Protein AF-A0ABD3QY87-F1 (afdb_monomer_lite)

Sequence (183 aa):
MVAGAEDGSMVIWYASNDRLAEAQVIVHPGCVWGVSTLIRSSDFVTACHNGHICVFTQRPSRTVPDPVLSSFREAAEGFRAARSLGPSPEEIAQLPAWERNVLMRGKSEGQVQVIQHDSRAVAAQWSAISGTWIEVGEVTGTNTNAGMLDGRRYDHVLPIEIDMPGGLCVRSRSGTTTVRIRL

Radius of gyration: 22.58 Å; chains: 1; bounding box: 55×46×58 Å

Structure (mmCIF, N/CA/C/O backbone):
data_AF-A0ABD3QY87-F1
#
_entry.id   AF-A0ABD3QY87-F1
#
loop_
_atom_site.group_PDB
_atom_site.id
_atom_site.type_symbol
_atom_site.label_atom_id
_atom_site.label_alt_id
_atom_site.label_comp_id
_atom_site.label_asym_id
_atom_site.label_entity_id
_atom_site.label_seq_id
_atom_site.pdbx_PDB_ins_code
_atom_site.Cartn_x
_atom_site.Cartn_y
_atom_site.Cartn_z
_atom_site.occupancy
_atom_site.B_iso_or_equiv
_atom_site.auth_seq_id
_atom_site.auth_comp_id
_atom_site.auth_asym_id
_atom_site.auth_atom_id
_atom_site.pdbx_PDB_model_num
ATOM 1 N N . MET A 1 1 ? 19.761 3.559 -3.917 1.00 83.31 1 MET A N 1
ATOM 2 C CA . MET A 1 1 ? 18.879 2.888 -2.933 1.00 83.31 1 MET A CA 1
ATOM 3 C C . MET A 1 1 ? 17.485 2.799 -3.524 1.00 83.31 1 MET A C 1
ATOM 5 O O . MET A 1 1 ? 17.135 3.677 -4.301 1.00 83.31 1 MET A O 1
ATOM 9 N N . VAL A 1 2 ? 16.720 1.762 -3.191 1.00 87.12 2 VAL A N 1
ATOM 10 C CA . VAL A 1 2 ? 15.337 1.584 -3.653 1.00 87.12 2 VAL A CA 1
ATOM 11 C C . VAL A 1 2 ? 14.464 1.145 -2.481 1.00 87.12 2 VAL A C 1
ATOM 13 O O . VAL A 1 2 ? 14.904 0.323 -1.680 1.00 87.12 2 VAL A O 1
ATOM 16 N N . ALA A 1 3 ? 13.262 1.702 -2.366 1.00 90.12 3 ALA A N 1
ATOM 17 C CA . ALA A 1 3 ? 12.276 1.316 -1.359 1.00 90.12 3 ALA A CA 1
ATOM 18 C C . ALA A 1 3 ? 10.878 1.288 -1.978 1.00 90.12 3 ALA A C 1
ATOM 20 O O . ALA A 1 3 ? 10.591 2.059 -2.892 1.00 90.12 3 ALA A O 1
ATOM 21 N N . GLY A 1 4 ? 10.028 0.395 -1.480 1.00 90.94 4 GLY A N 1
ATOM 22 C CA . GLY A 1 4 ? 8.619 0.297 -1.847 1.00 90.94 4 GLY A CA 1
ATOM 23 C C . GLY A 1 4 ? 7.723 0.588 -0.649 1.00 90.94 4 GLY A C 1
ATOM 24 O O . GLY A 1 4 ? 8.158 0.451 0.496 1.00 90.94 4 GLY A O 1
ATOM 25 N N . ALA A 1 5 ? 6.487 0.983 -0.926 1.00 88.25 5 ALA A N 1
ATOM 26 C CA . ALA A 1 5 ? 5.472 1.276 0.071 1.00 88.25 5 ALA A CA 1
ATOM 27 C C . ALA A 1 5 ? 4.124 0.616 -0.276 1.00 88.25 5 ALA A C 1
ATOM 29 O O . ALA A 1 5 ? 3.861 0.186 -1.406 1.00 88.25 5 ALA A O 1
ATOM 30 N N . GLU A 1 6 ? 3.258 0.515 0.734 1.00 86.38 6 GLU A N 1
ATOM 31 C CA . GLU A 1 6 ? 1.932 -0.105 0.618 1.00 86.38 6 GLU A CA 1
ATOM 32 C C . GLU A 1 6 ? 0.949 0.716 -0.224 1.00 86.38 6 GLU A C 1
ATOM 34 O O . GLU A 1 6 ? -0.008 0.177 -0.771 1.00 86.38 6 GLU A O 1
ATOM 39 N N . ASP A 1 7 ? 1.189 2.015 -0.367 1.00 83.44 7 ASP A N 1
ATOM 40 C CA . ASP A 1 7 ? 0.431 2.897 -1.255 1.00 83.44 7 ASP A CA 1
ATOM 41 C C . ASP A 1 7 ? 0.780 2.693 -2.742 1.00 83.44 7 ASP A C 1
ATOM 43 O O . ASP A 1 7 ? 0.208 3.353 -3.608 1.00 83.44 7 ASP A O 1
ATOM 47 N N . GLY A 1 8 ? 1.693 1.764 -3.048 1.00 88.06 8 GLY A N 1
ATOM 48 C CA . GLY A 1 8 ? 2.184 1.493 -4.396 1.00 88.06 8 GLY A CA 1
ATOM 49 C C . GLY A 1 8 ? 3.298 2.439 -4.838 1.00 88.06 8 GLY A C 1
ATOM 50 O O . GLY A 1 8 ? 3.772 2.327 -5.968 1.00 88.06 8 GLY A O 1
ATOM 51 N N . SER A 1 9 ? 3.752 3.349 -3.974 1.00 89.88 9 SER A N 1
ATOM 52 C CA . SER A 1 9 ? 4.895 4.205 -4.262 1.00 89.88 9 SER A CA 1
ATOM 53 C C . SER A 1 9 ? 6.187 3.400 -4.182 1.00 89.88 9 SER A C 1
ATOM 55 O O . SER A 1 9 ? 6.454 2.688 -3.214 1.00 89.88 9 SER A O 1
ATOM 57 N N . MET A 1 10 ? 7.033 3.545 -5.195 1.00 91.44 10 MET A N 1
ATOM 58 C CA . MET A 1 10 ? 8.400 3.055 -5.167 1.00 91.44 10 MET A CA 1
ATOM 59 C C . MET A 1 10 ? 9.355 4.213 -5.402 1.00 91.44 10 MET A C 1
ATOM 61 O O . MET A 1 10 ? 9.255 4.918 -6.404 1.00 91.44 10 MET A O 1
ATOM 65 N N . VAL A 1 11 ? 10.303 4.385 -4.490 1.00 91.06 11 VAL A N 1
ATOM 66 C CA . VAL A 1 11 ? 11.250 5.494 -4.508 1.00 91.06 11 VAL A CA 1
ATOM 67 C C . VAL A 1 11 ? 12.649 4.982 -4.813 1.00 91.06 11 VAL A C 1
ATOM 69 O O . VAL A 1 11 ? 13.129 4.016 -4.216 1.00 91.06 11 VAL A O 1
ATOM 72 N N . ILE A 1 12 ? 13.309 5.648 -5.754 1.00 88.31 12 ILE A N 1
ATOM 73 C CA . ILE A 1 12 ? 14.684 5.395 -6.166 1.00 88.31 12 ILE A CA 1
ATOM 74 C C . ILE A 1 12 ? 15.506 6.615 -5.779 1.00 88.31 12 ILE A C 1
ATOM 76 O O . ILE A 1 12 ? 15.231 7.723 -6.230 1.00 88.31 12 ILE A O 1
ATOM 80 N N . TRP A 1 13 ? 16.557 6.399 -4.998 1.00 86.19 13 TRP A N 1
ATOM 81 C CA . TRP A 1 13 ? 17.549 7.423 -4.699 1.00 86.19 13 TRP A CA 1
ATOM 82 C C . TRP A 1 13 ? 18.859 7.098 -5.397 1.00 86.19 13 TRP A C 1
ATOM 84 O O . TRP A 1 13 ? 19.420 6.006 -5.217 1.00 86.19 13 TRP A O 1
ATOM 94 N N . TYR A 1 14 ? 19.372 8.073 -6.138 1.00 76.88 14 TYR A N 1
ATOM 95 C CA . TYR A 1 14 ? 20.706 8.021 -6.715 1.00 76.88 14 TYR A CA 1
ATOM 96 C C . TYR A 1 14 ? 21.702 8.583 -5.697 1.00 76.88 14 TYR A C 1
ATOM 98 O O . TYR A 1 14 ? 21.533 9.688 -5.188 1.00 76.88 14 TYR A O 1
ATOM 106 N N . ALA A 1 15 ? 22.729 7.808 -5.364 1.00 68.81 15 ALA A N 1
ATOM 107 C CA . ALA A 1 15 ? 23.838 8.302 -4.560 1.00 68.81 15 ALA A CA 1
ATOM 108 C C . ALA A 1 15 ? 24.931 8.780 -5.519 1.00 68.81 15 ALA A C 1
ATOM 110 O O . ALA A 1 15 ? 25.468 7.972 -6.277 1.00 68.81 15 ALA A O 1
ATOM 111 N N . SER A 1 16 ? 25.252 10.073 -5.503 1.00 64.31 16 SER A N 1
ATOM 112 C CA . SER A 1 16 ? 26.469 10.588 -6.135 1.00 64.31 16 SER A CA 1
ATOM 113 C C . SER A 1 16 ? 27.203 11.501 -5.151 1.00 64.31 16 SER A C 1
ATOM 115 O O . SER A 1 16 ? 26.593 12.328 -4.477 1.00 64.31 16 SER A O 1
ATOM 117 N N . ASN A 1 17 ? 28.517 11.297 -5.019 1.00 60.22 17 ASN A N 1
ATOM 118 C CA . ASN A 1 17 ? 29.436 12.110 -4.210 1.00 60.22 17 ASN A CA 1
ATOM 119 C C . ASN A 1 17 ? 28.921 12.504 -2.802 1.00 60.22 17 ASN A C 1
ATOM 121 O O . ASN A 1 17 ? 28.868 13.690 -2.482 1.00 60.22 17 ASN A O 1
ATOM 125 N N . ASP A 1 18 ? 28.544 11.530 -1.962 1.00 59.88 18 ASP A N 1
ATOM 126 C CA . ASP A 1 18 ? 28.084 11.749 -0.570 1.00 59.88 18 ASP A CA 1
ATOM 127 C C . ASP A 1 18 ? 26.854 12.664 -0.400 1.00 59.88 18 ASP A C 1
ATOM 129 O O . ASP A 1 18 ? 26.528 13.105 0.704 1.00 59.88 18 ASP A O 1
ATOM 133 N N . ARG A 1 19 ? 26.102 12.915 -1.476 1.00 60.34 19 ARG A N 1
ATOM 134 C CA . ARG A 1 19 ? 24.786 13.552 -1.416 1.00 60.34 19 ARG A CA 1
ATOM 135 C C . ARG A 1 19 ? 23.725 12.600 -1.950 1.00 60.34 19 ARG A C 1
ATOM 137 O O . ARG A 1 19 ? 23.882 11.988 -3.008 1.00 60.34 19 ARG A O 1
ATOM 144 N N . LEU A 1 20 ? 22.621 12.485 -1.212 1.00 62.62 20 LEU A N 1
ATOM 145 C CA . LEU A 1 20 ? 21.392 11.926 -1.764 1.00 62.62 20 LEU A CA 1
ATOM 146 C C . LEU A 1 20 ? 20.918 12.870 -2.871 1.00 62.62 20 LEU A C 1
ATOM 148 O O . LEU A 1 20 ? 20.568 14.018 -2.599 1.00 62.62 20 LEU A O 1
ATOM 152 N N . ALA A 1 21 ? 20.964 12.399 -4.115 1.00 65.25 21 ALA A N 1
ATOM 153 C CA . ALA A 1 21 ? 20.374 13.105 -5.240 1.00 65.25 21 ALA A CA 1
ATOM 154 C C . ALA A 1 21 ? 18.841 12.983 -5.209 1.00 65.25 21 ALA A C 1
ATOM 156 O O . ALA A 1 21 ? 18.271 12.270 -4.376 1.00 65.25 21 ALA A O 1
ATOM 157 N N . GLU A 1 22 ? 18.184 13.687 -6.132 1.00 66.25 22 GLU A N 1
ATOM 158 C CA . GLU A 1 22 ? 16.727 13.711 -6.256 1.00 66.25 22 GLU A CA 1
ATOM 159 C C . GLU A 1 22 ? 16.136 12.298 -6.339 1.00 66.25 22 GLU A C 1
ATOM 161 O O . GLU A 1 22 ? 16.617 11.423 -7.068 1.00 66.25 22 GLU A O 1
ATOM 166 N N . ALA A 1 23 ? 15.090 12.089 -5.545 1.00 81.94 23 ALA A N 1
ATOM 167 C CA . ALA A 1 23 ? 14.351 10.846 -5.491 1.00 81.94 23 ALA A CA 1
ATOM 168 C C . ALA A 1 23 ? 13.409 10.751 -6.698 1.00 81.94 23 ALA A C 1
ATOM 170 O O . ALA A 1 23 ? 12.587 11.639 -6.918 1.00 81.94 23 ALA A O 1
ATOM 171 N N . GLN A 1 24 ? 13.491 9.663 -7.461 1.00 87.38 24 GLN A N 1
ATOM 172 C CA . GLN A 1 24 ? 12.501 9.348 -8.487 1.00 87.38 24 GLN A CA 1
ATOM 173 C C . GLN A 1 24 ? 11.428 8.441 -7.889 1.00 87.38 24 GLN A C 1
ATOM 175 O O . GLN A 1 24 ? 11.755 7.414 -7.296 1.00 87.38 24 GLN A O 1
ATOM 180 N N . VAL A 1 25 ? 10.157 8.785 -8.093 1.00 90.06 25 VAL A N 1
ATOM 181 C CA . VAL A 1 25 ? 9.021 7.962 -7.665 1.00 90.06 25 VAL A CA 1
ATOM 182 C C . VAL A 1 25 ? 8.386 7.285 -8.876 1.00 90.06 25 VAL A C 1
ATOM 184 O O . VAL A 1 25 ? 8.097 7.939 -9.878 1.00 90.06 25 VAL A O 1
ATOM 187 N N . ILE A 1 26 ? 8.168 5.975 -8.786 1.00 90.56 26 ILE A N 1
ATOM 188 C CA . ILE A 1 26 ? 7.404 5.179 -9.751 1.00 90.56 26 ILE A CA 1
ATOM 189 C C . ILE A 1 26 ? 6.215 4.569 -9.015 1.00 90.56 26 ILE A C 1
ATOM 191 O O . ILE A 1 26 ? 6.377 3.990 -7.944 1.00 90.56 26 ILE A O 1
ATOM 195 N N . VAL A 1 27 ? 5.022 4.709 -9.590 1.00 92.38 27 VAL A N 1
ATOM 196 C CA . VAL A 1 27 ? 3.788 4.162 -9.014 1.00 92.38 27 VAL A CA 1
ATOM 197 C C . VAL A 1 27 ? 3.543 2.767 -9.576 1.00 92.38 27 VAL A C 1
ATOM 199 O O . VAL A 1 27 ? 3.646 2.548 -10.783 1.00 92.38 27 VAL A O 1
ATOM 202 N N . HIS A 1 28 ? 3.216 1.836 -8.689 1.00 92.44 28 HIS A N 1
ATOM 203 C CA . HIS A 1 28 ? 2.865 0.462 -9.008 1.00 92.44 28 HIS A CA 1
ATOM 204 C C . HIS A 1 28 ? 1.348 0.235 -8.996 1.00 92.44 28 HIS A C 1
ATOM 206 O O . HIS A 1 28 ? 0.645 0.834 -8.181 1.00 92.44 28 HIS A O 1
ATOM 212 N N . PRO A 1 29 ? 0.837 -0.698 -9.822 1.00 91.94 29 PRO A N 1
ATOM 213 C CA . PRO A 1 29 ? -0.544 -1.177 -9.762 1.00 91.94 29 PRO A CA 1
ATOM 214 C C . PRO A 1 29 ? -0.755 -2.147 -8.583 1.00 91.94 29 PRO A C 1
ATOM 216 O O . PRO A 1 29 ? -1.273 -3.252 -8.748 1.00 91.94 29 PRO A O 1
ATOM 219 N N . GLY A 1 30 ? -0.276 -1.777 -7.395 1.00 91.19 30 GLY A N 1
ATOM 220 C CA . GLY A 1 30 ? -0.384 -2.579 -6.184 1.00 91.19 30 GLY A CA 1
ATOM 221 C C . GLY A 1 30 ? 0.622 -2.204 -5.097 1.00 91.19 30 GLY A C 1
ATOM 222 O O . GLY A 1 30 ? 1.662 -1.615 -5.376 1.00 91.19 30 GLY A O 1
ATOM 223 N N . CYS A 1 31 ? 0.333 -2.611 -3.856 1.00 92.19 31 CYS A N 1
ATOM 224 C CA . CYS A 1 31 ? 1.264 -2.537 -2.727 1.00 92.19 31 CYS A CA 1
ATOM 225 C C . CYS A 1 31 ? 2.583 -3.234 -3.077 1.00 92.19 31 CYS A C 1
ATOM 227 O O . CYS A 1 31 ? 2.554 -4.414 -3.444 1.00 92.19 31 CYS A O 1
ATOM 229 N N . VAL A 1 32 ? 3.711 -2.540 -2.922 1.00 93.94 32 VAL A N 1
ATOM 230 C CA . VAL A 1 32 ? 5.044 -3.099 -3.174 1.00 93.94 32 VAL A CA 1
ATOM 231 C C . VAL A 1 32 ? 5.551 -3.747 -1.891 1.00 93.94 32 VAL A C 1
ATOM 233 O O . VAL A 1 32 ? 5.758 -3.072 -0.888 1.00 93.94 32 VAL A O 1
ATOM 236 N N . TRP A 1 33 ? 5.752 -5.061 -1.915 1.00 92.94 33 TRP A N 1
ATOM 237 C CA . TRP A 1 33 ? 6.187 -5.839 -0.748 1.00 92.94 33 TRP A CA 1
ATOM 238 C C . TRP A 1 33 ? 7.671 -6.179 -0.768 1.00 92.94 33 TRP A C 1
ATOM 240 O O . TRP A 1 33 ? 8.283 -6.372 0.279 1.00 92.94 33 TRP A O 1
ATOM 250 N N . GLY A 1 34 ? 8.255 -6.270 -1.959 1.00 90.75 34 GLY A N 1
ATOM 251 C CA . GLY A 1 34 ? 9.655 -6.626 -2.126 1.00 90.75 34 GLY A CA 1
ATOM 252 C C . GLY A 1 34 ? 10.309 -5.770 -3.189 1.00 90.75 34 GLY A C 1
ATOM 253 O O . GLY A 1 34 ? 9.715 -5.503 -4.234 1.00 90.75 34 GLY A O 1
ATOM 254 N N . VAL A 1 35 ? 11.552 -5.376 -2.931 1.00 93.25 35 VAL A N 1
ATOM 255 C CA . VAL A 1 35 ? 12.409 -4.713 -3.909 1.00 93.25 35 VAL A CA 1
ATOM 256 C C . VAL A 1 35 ? 13.796 -5.342 -3.850 1.00 93.25 35 VAL A C 1
ATOM 258 O O . VAL A 1 35 ? 14.317 -5.613 -2.770 1.00 93.25 35 VAL A O 1
ATOM 261 N N . SER A 1 36 ? 14.401 -5.584 -5.009 1.00 91.88 36 SER A N 1
ATOM 262 C CA . SER A 1 36 ? 15.755 -6.122 -5.106 1.00 91.88 36 SER A CA 1
ATOM 263 C C . SER A 1 36 ? 16.514 -5.470 -6.253 1.00 91.88 36 SER A C 1
ATOM 265 O O . SER A 1 36 ? 15.998 -5.347 -7.363 1.00 91.88 36 SER A O 1
ATOM 267 N N . THR A 1 37 ? 17.748 -5.044 -5.999 1.00 89.56 37 THR A N 1
ATOM 268 C CA . THR A 1 37 ? 18.646 -4.543 -7.041 1.00 89.56 37 THR A CA 1
ATOM 269 C C . THR A 1 37 ? 19.392 -5.705 -7.690 1.00 89.56 37 THR A C 1
ATOM 271 O O . THR A 1 37 ? 19.865 -6.626 -7.024 1.00 89.56 37 THR A O 1
ATOM 274 N N . LEU A 1 38 ? 19.524 -5.676 -9.014 1.00 86.88 38 LEU A N 1
ATOM 275 C CA . LEU A 1 38 ? 20.203 -6.739 -9.748 1.00 86.88 38 LEU A CA 1
ATOM 276 C C . LEU A 1 38 ? 21.697 -6.427 -9.847 1.00 86.88 38 LEU A C 1
ATOM 278 O O . LEU A 1 38 ? 22.101 -5.667 -10.704 1.00 86.88 38 LEU A O 1
ATOM 282 N N . ILE A 1 39 ? 22.547 -7.056 -9.033 1.00 76.00 39 ILE A N 1
ATOM 283 C CA . ILE A 1 39 ? 23.988 -6.727 -8.880 1.00 76.00 39 ILE A CA 1
ATOM 284 C C . ILE A 1 39 ? 24.770 -6.594 -10.210 1.00 76.00 39 ILE A C 1
ATOM 286 O O . ILE A 1 39 ? 25.733 -5.836 -10.295 1.00 76.00 39 ILE A O 1
ATOM 290 N N . ARG A 1 40 ? 24.373 -7.317 -11.267 1.00 77.50 40 ARG A N 1
ATOM 291 C CA . ARG A 1 40 ? 25.063 -7.331 -12.575 1.00 77.50 40 ARG A CA 1
ATOM 292 C C . ARG A 1 40 ? 24.521 -6.312 -13.590 1.00 77.50 40 ARG A C 1
ATOM 294 O O . ARG A 1 40 ? 25.011 -6.251 -14.718 1.00 77.50 40 ARG A O 1
ATOM 301 N N . SER A 1 41 ? 23.510 -5.533 -13.222 1.00 76.56 41 SER A N 1
ATOM 302 C CA . SER A 1 41 ? 22.846 -4.540 -14.074 1.00 76.56 41 SER A CA 1
ATOM 303 C C . SER A 1 41 ? 22.410 -3.333 -13.244 1.00 76.56 41 SER A C 1
ATOM 305 O O . SER A 1 41 ? 22.083 -3.462 -12.079 1.00 76.56 41 SER A O 1
ATOM 307 N N . SER A 1 42 ? 22.316 -2.143 -13.827 1.00 81.12 42 SER A N 1
ATOM 308 C CA . SER A 1 42 ? 21.700 -0.982 -13.157 1.00 81.12 42 SER A CA 1
ATOM 309 C C . SER A 1 42 ? 20.163 -1.077 -13.095 1.00 81.12 42 SER A C 1
ATOM 311 O O . SER A 1 42 ? 19.464 -0.070 -13.142 1.00 81.12 42 SER A O 1
ATOM 313 N N . ASP A 1 43 ? 19.649 -2.301 -13.016 1.00 89.56 43 ASP A N 1
ATOM 314 C CA . ASP A 1 43 ? 18.236 -2.647 -13.030 1.00 89.56 43 ASP A CA 1
ATOM 315 C C . ASP A 1 43 ? 17.801 -3.089 -11.634 1.00 89.56 43 ASP A C 1
ATOM 317 O O . ASP A 1 43 ? 18.612 -3.504 -10.797 1.00 89.56 43 ASP A O 1
ATOM 321 N N . PHE A 1 44 ? 16.499 -3.078 -11.401 1.00 91.12 44 PHE A N 1
ATOM 322 C CA . PHE A 1 44 ? 15.920 -3.574 -10.163 1.00 91.12 44 PHE A CA 1
ATOM 323 C C . PHE A 1 44 ? 14.589 -4.267 -10.432 1.00 91.12 44 PHE A C 1
ATOM 325 O O . PHE A 1 44 ? 13.989 -4.128 -11.499 1.00 91.12 44 PHE A O 1
ATOM 332 N N . VAL A 1 45 ? 14.155 -5.048 -9.453 1.00 93.00 45 VAL A N 1
ATOM 333 C CA . VAL A 1 45 ? 12.930 -5.835 -9.491 1.00 93.00 45 VAL A CA 1
ATOM 334 C C . VAL A 1 45 ? 12.057 -5.438 -8.319 1.00 93.00 45 VAL A C 1
ATOM 336 O O . VAL A 1 45 ? 12.560 -5.257 -7.209 1.00 93.00 45 VAL A O 1
ATOM 339 N N . THR A 1 46 ? 10.756 -5.348 -8.556 1.00 94.00 46 THR A N 1
ATOM 340 C CA . THR A 1 46 ? 9.754 -5.226 -7.500 1.00 94.00 46 THR A CA 1
ATOM 341 C C . THR A 1 46 ? 8.780 -6.391 -7.529 1.00 94.00 46 THR A C 1
ATOM 343 O O . THR A 1 46 ? 8.545 -6.988 -8.579 1.00 94.00 46 THR A O 1
ATOM 346 N N . ALA A 1 47 ? 8.215 -6.705 -6.367 1.00 94.44 47 ALA A N 1
ATOM 347 C CA . ALA A 1 47 ? 7.145 -7.677 -6.194 1.00 94.44 47 ALA A CA 1
ATOM 348 C C . ALA A 1 47 ? 5.967 -7.014 -5.473 1.00 94.44 47 ALA A C 1
ATOM 350 O O . ALA A 1 47 ? 6.146 -6.399 -4.417 1.00 94.44 47 ALA A O 1
ATOM 351 N N . CYS A 1 48 ? 4.777 -7.141 -6.053 1.00 93.31 48 CYS A N 1
ATOM 352 C CA . CYS A 1 48 ? 3.541 -6.573 -5.532 1.00 93.31 48 CYS A CA 1
ATOM 353 C C . CYS A 1 48 ? 2.666 -7.645 -4.862 1.00 93.31 48 CYS A C 1
ATOM 355 O O . CYS A 1 48 ? 2.762 -8.830 -5.181 1.00 93.31 48 CYS A O 1
ATOM 357 N N . HIS A 1 49 ? 1.766 -7.222 -3.972 1.00 89.44 49 HIS A N 1
ATOM 358 C CA . HIS A 1 49 ? 0.843 -8.109 -3.243 1.00 89.44 49 HIS A CA 1
ATOM 359 C C . HIS A 1 49 ? -0.039 -9.005 -4.128 1.00 89.44 49 HIS A C 1
ATOM 361 O O . HIS A 1 49 ? -0.421 -10.101 -3.732 1.00 89.44 49 HIS A O 1
ATOM 367 N N . ASN A 1 50 ? -0.353 -8.542 -5.335 1.00 82.94 50 ASN A N 1
ATOM 368 C CA . ASN A 1 50 ? -1.171 -9.237 -6.327 1.00 82.94 50 ASN A CA 1
ATOM 369 C C . ASN A 1 50 ? -0.365 -10.233 -7.184 1.00 82.94 50 ASN A C 1
ATOM 371 O O . ASN A 1 50 ? -0.854 -10.704 -8.207 1.00 82.94 50 ASN A O 1
ATOM 375 N N . GLY A 1 51 ? 0.880 -10.537 -6.802 1.00 85.75 51 GLY A N 1
ATOM 376 C CA . GLY A 1 51 ? 1.749 -11.476 -7.513 1.00 85.75 51 GLY A CA 1
ATOM 377 C C . GLY A 1 51 ? 2.457 -10.888 -8.736 1.00 85.75 51 GLY A C 1
ATOM 378 O O . GLY A 1 51 ? 3.221 -11.597 -9.390 1.00 85.75 51 GLY A O 1
ATOM 379 N N . HIS A 1 52 ? 2.260 -9.601 -9.046 1.00 88.00 52 HIS A N 1
ATOM 380 C CA . HIS A 1 52 ? 2.981 -8.946 -10.135 1.00 88.00 52 HIS A CA 1
ATOM 381 C C . HIS A 1 52 ? 4.446 -8.706 -9.766 1.00 88.00 52 HIS A C 1
ATOM 383 O O . HIS A 1 52 ? 4.756 -8.084 -8.747 1.00 88.00 52 HIS A O 1
ATOM 389 N N . ILE A 1 53 ? 5.345 -9.160 -10.640 1.00 92.06 53 ILE A N 1
ATOM 390 C CA . ILE A 1 53 ? 6.784 -8.912 -10.554 1.00 92.06 53 ILE A CA 1
ATOM 391 C C . ILE A 1 53 ? 7.186 -8.037 -11.738 1.00 92.06 53 ILE A C 1
ATOM 393 O O . ILE A 1 53 ? 6.948 -8.398 -12.891 1.00 92.06 53 ILE A O 1
ATOM 397 N N . CYS A 1 54 ? 7.803 -6.890 -11.465 1.00 91.12 54 CYS A N 1
ATOM 398 C CA . CYS A 1 54 ? 8.198 -5.929 -12.492 1.00 91.12 54 CYS A CA 1
ATOM 399 C C . CYS A 1 54 ? 9.711 -5.733 -12.481 1.00 91.12 54 CYS A C 1
ATOM 401 O O . CYS A 1 54 ? 10.301 -5.501 -11.428 1.00 91.12 54 CYS A O 1
ATOM 403 N N . VAL A 1 55 ? 10.334 -5.800 -13.659 1.00 92.69 55 VAL A N 1
ATOM 404 C CA . VAL A 1 55 ? 11.758 -5.500 -13.844 1.00 92.69 55 VAL A CA 1
ATOM 405 C C . VAL A 1 55 ? 11.885 -4.124 -14.478 1.00 92.69 55 VAL A C 1
ATOM 407 O O . VAL A 1 55 ? 11.330 -3.875 -15.547 1.00 92.69 55 VAL A O 1
ATOM 410 N N . PHE A 1 56 ? 12.646 -3.247 -13.840 1.00 91.69 56 PHE A N 1
ATOM 411 C CA . PHE A 1 56 ? 12.901 -1.895 -14.312 1.00 91.69 56 PHE A CA 1
ATOM 412 C C . PHE A 1 56 ? 14.328 -1.780 -14.804 1.00 91.69 56 PHE A C 1
ATOM 414 O O . PHE A 1 56 ? 15.269 -2.204 -14.132 1.00 91.69 56 PHE A O 1
ATOM 421 N N . THR A 1 57 ? 14.481 -1.183 -15.980 1.00 90.69 57 THR A N 1
ATOM 422 C CA . THR A 1 57 ? 15.771 -1.025 -16.638 1.00 90.69 57 THR A CA 1
ATOM 423 C C . THR A 1 57 ? 15.917 0.369 -17.218 1.00 90.69 57 THR A C 1
ATOM 425 O O . THR A 1 57 ? 14.952 0.974 -17.675 1.00 90.69 57 THR A O 1
ATOM 428 N N . GLN A 1 58 ? 17.151 0.866 -17.225 1.00 86.75 58 GLN A N 1
ATOM 429 C CA . GLN A 1 58 ? 17.517 2.093 -17.934 1.00 86.75 58 GLN A CA 1
ATOM 430 C C . GLN A 1 58 ? 17.901 1.830 -19.399 1.00 86.75 58 GLN A C 1
ATOM 432 O O . GLN A 1 58 ? 18.200 2.768 -20.131 1.00 86.75 58 GLN A O 1
ATOM 437 N N . ARG A 1 59 ? 17.951 0.562 -19.837 1.00 89.25 59 ARG A N 1
ATOM 438 C CA . ARG A 1 59 ? 18.411 0.186 -21.181 1.00 89.25 59 ARG A CA 1
ATOM 439 C C . ARG A 1 59 ? 17.236 0.134 -22.162 1.00 89.25 59 ARG A C 1
ATOM 441 O O . ARG A 1 59 ? 16.441 -0.798 -22.057 1.00 89.25 59 ARG A O 1
ATOM 448 N N . PRO A 1 60 ? 17.180 1.013 -23.183 1.00 88.50 60 PRO A N 1
ATOM 449 C CA . PRO A 1 60 ? 16.077 1.030 -24.149 1.00 88.50 60 PRO A CA 1
ATOM 450 C C . PRO A 1 60 ? 15.890 -0.296 -24.896 1.00 88.50 60 PRO A C 1
ATOM 452 O O . PRO A 1 60 ? 14.772 -0.679 -25.213 1.00 88.50 60 PRO A O 1
ATOM 455 N N . SER A 1 61 ? 16.978 -1.040 -25.126 1.00 91.81 61 SER A N 1
ATOM 456 C CA . SER A 1 61 ? 16.949 -2.346 -25.798 1.00 91.81 61 SER A CA 1
ATOM 457 C C . SER A 1 61 ? 16.263 -3.460 -25.000 1.00 91.81 61 SER A C 1
ATOM 459 O O . SER A 1 61 ? 16.017 -4.532 -25.546 1.00 91.81 61 SER A O 1
ATOM 461 N N . ARG A 1 62 ? 15.988 -3.239 -23.710 1.00 88.06 62 ARG A N 1
ATOM 462 C CA . ARG A 1 62 ? 15.299 -4.180 -22.812 1.00 88.06 62 ARG A CA 1
ATOM 463 C C . ARG A 1 62 ? 13.958 -3.633 -22.320 1.00 88.06 62 ARG A C 1
ATOM 465 O O . ARG A 1 62 ? 13.330 -4.254 -21.466 1.00 88.06 62 ARG A O 1
ATOM 472 N N . THR A 1 63 ? 13.538 -2.483 -22.842 1.00 91.12 63 THR A N 1
ATOM 473 C CA . THR A 1 63 ? 12.249 -1.875 -22.527 1.00 91.12 63 THR A CA 1
ATOM 474 C C . THR A 1 63 ? 11.146 -2.581 -23.306 1.00 91.12 63 THR A C 1
ATOM 476 O O . THR A 1 63 ? 11.323 -2.967 -24.462 1.00 91.12 63 THR A O 1
ATOM 479 N N . VAL A 1 64 ? 9.999 -2.766 -22.65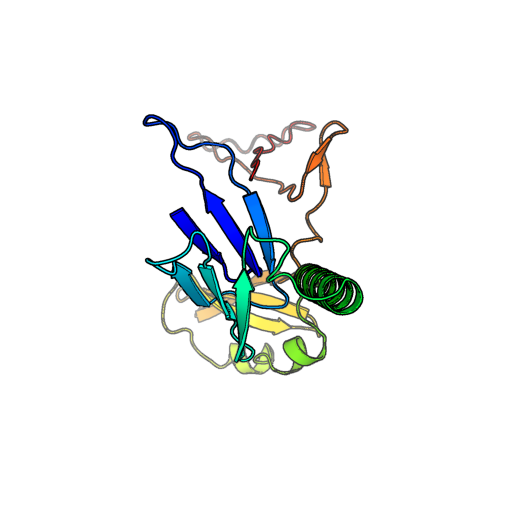9 1.00 91.50 64 VAL A N 1
ATOM 480 C CA . VAL A 1 64 ? 8.804 -3.319 -23.303 1.00 91.50 64 VAL A CA 1
ATOM 481 C C . VAL A 1 64 ? 8.193 -2.311 -24.296 1.00 91.50 64 VAL A C 1
ATOM 483 O O . VAL A 1 64 ? 8.435 -1.111 -24.162 1.0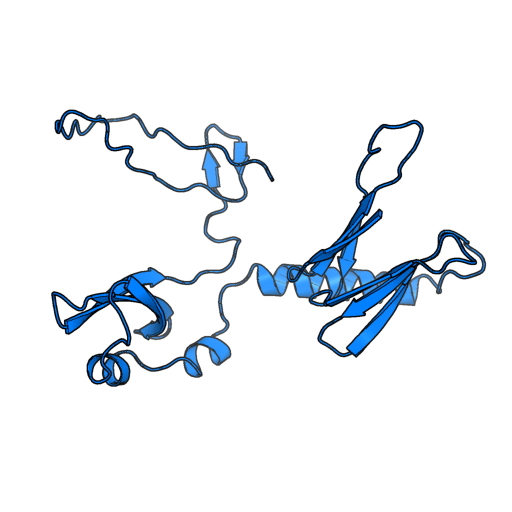0 91.50 64 VAL A O 1
ATOM 486 N N . PRO A 1 65 ? 7.389 -2.755 -25.279 1.00 94.19 65 PRO A N 1
ATOM 487 C CA . PRO A 1 65 ? 6.714 -1.854 -26.214 1.00 94.19 65 PRO A CA 1
ATOM 488 C C . PRO A 1 65 ? 5.768 -0.858 -25.523 1.00 94.19 65 PRO A C 1
ATOM 490 O O . PRO A 1 65 ? 5.196 -1.167 -24.474 1.00 94.19 65 PRO A O 1
ATOM 493 N N . ASP A 1 66 ? 5.525 0.295 -26.156 1.00 93.69 66 ASP A N 1
ATOM 494 C CA . ASP A 1 66 ? 4.671 1.367 -25.616 1.00 93.69 66 ASP A CA 1
ATOM 495 C C . ASP A 1 66 ? 3.284 0.914 -25.127 1.00 93.69 66 ASP A C 1
ATOM 497 O O . ASP A 1 66 ? 2.888 1.342 -24.043 1.00 93.69 66 ASP A O 1
ATOM 501 N N . PRO A 1 67 ? 2.546 0.017 -25.816 1.00 94.81 67 PRO A N 1
ATOM 502 C CA . PRO A 1 67 ? 1.250 -0.449 -25.319 1.00 94.81 67 PRO A CA 1
ATOM 503 C C . PRO A 1 67 ? 1.320 -1.102 -23.931 1.00 94.81 67 PRO A C 1
ATOM 505 O O . PRO A 1 67 ? 0.417 -0.925 -23.115 1.00 94.81 67 PRO A O 1
ATOM 508 N N . VAL A 1 68 ? 2.410 -1.818 -23.636 1.00 92.94 68 VAL A N 1
ATOM 509 C CA . VAL A 1 68 ? 2.614 -2.475 -22.336 1.00 92.94 68 VAL A CA 1
ATOM 510 C C . VAL A 1 68 ? 2.938 -1.437 -21.260 1.00 92.94 68 VAL A C 1
ATOM 512 O O . VAL A 1 68 ? 2.408 -1.515 -20.153 1.00 92.94 68 VAL A O 1
ATOM 515 N N . LEU A 1 69 ? 3.760 -0.431 -21.587 1.00 91.38 69 LEU A N 1
ATOM 516 C CA . LEU A 1 69 ? 4.049 0.685 -20.679 1.00 91.38 69 LEU A CA 1
ATOM 517 C C . LEU A 1 69 ? 2.789 1.492 -20.352 1.00 91.38 69 LEU A C 1
ATOM 519 O O . LEU A 1 69 ? 2.583 1.855 -19.195 1.00 91.38 69 LEU A O 1
ATOM 523 N N . SER A 1 70 ? 1.949 1.765 -21.350 1.00 93.06 70 SER A N 1
ATOM 524 C CA . SER A 1 70 ? 0.690 2.492 -21.168 1.00 93.06 70 SER A CA 1
ATOM 525 C C . SER A 1 70 ? -0.274 1.728 -20.267 1.00 93.06 70 SER A C 1
ATOM 527 O O . SER A 1 70 ? -0.770 2.300 -19.303 1.00 93.06 70 SER A O 1
ATOM 529 N N . SER A 1 71 ? -0.455 0.425 -20.503 1.00 93.31 71 SER A N 1
ATOM 530 C CA . SER A 1 71 ? -1.300 -0.419 -19.650 1.00 93.31 71 SER A CA 1
ATOM 531 C C . SER A 1 71 ? -0.798 -0.471 -18.200 1.00 93.31 71 SER A C 1
ATOM 533 O O . SER A 1 71 ? -1.596 -0.387 -17.269 1.00 93.31 71 SER A O 1
ATOM 535 N N . PHE A 1 72 ? 0.523 -0.535 -17.986 1.00 92.88 72 PHE A N 1
ATOM 536 C CA . PHE A 1 72 ? 1.101 -0.467 -16.641 1.00 92.88 72 PHE A CA 1
ATOM 537 C C . PHE A 1 72 ? 0.791 0.867 -15.943 1.00 92.88 72 PHE A C 1
ATOM 539 O O . PHE A 1 72 ? 0.411 0.868 -14.773 1.00 92.88 72 PHE A O 1
ATOM 546 N N . ARG A 1 73 ? 0.941 1.998 -16.649 1.00 92.62 73 ARG A N 1
ATOM 547 C CA . ARG A 1 73 ? 0.653 3.335 -16.102 1.00 92.62 73 ARG A CA 1
ATOM 548 C C . ARG A 1 73 ? -0.822 3.498 -15.750 1.00 92.62 73 ARG A C 1
ATOM 550 O O . ARG A 1 73 ? -1.121 3.947 -14.653 1.00 92.62 73 ARG A O 1
ATOM 557 N N . GLU A 1 74 ? -1.717 3.074 -16.636 1.00 93.94 74 GLU A N 1
ATOM 558 C CA . GLU A 1 74 ? -3.163 3.122 -16.405 1.00 93.94 74 GLU A CA 1
ATOM 559 C C . GLU A 1 74 ? -3.564 2.277 -15.187 1.00 93.94 74 GLU A C 1
ATOM 561 O O . GLU A 1 74 ? -4.296 2.741 -14.315 1.00 93.94 74 GLU A O 1
ATOM 566 N N . ALA A 1 75 ? -3.015 1.066 -15.058 1.00 91.88 75 ALA A N 1
ATOM 567 C CA . ALA A 1 75 ? -3.257 0.223 -13.891 1.00 91.88 75 ALA A CA 1
ATOM 568 C C . ALA A 1 75 ? -2.714 0.852 -12.592 1.00 91.88 75 ALA A C 1
ATOM 570 O O . ALA A 1 75 ? -3.349 0.753 -11.541 1.00 91.88 75 ALA A O 1
ATOM 571 N N . ALA A 1 76 ? -1.550 1.506 -12.647 1.00 91.75 76 ALA A N 1
ATOM 572 C CA . ALA A 1 76 ? -0.961 2.201 -11.503 1.00 91.75 76 ALA A CA 1
ATOM 573 C C . ALA A 1 76 ? -1.798 3.420 -11.076 1.00 91.75 76 ALA A C 1
ATOM 575 O O . ALA A 1 76 ? -2.030 3.631 -9.885 1.00 91.75 76 ALA A O 1
ATOM 576 N N . GLU A 1 77 ? -2.299 4.194 -12.040 1.00 89.50 77 GLU A N 1
ATOM 577 C CA . GLU A 1 77 ? -3.226 5.301 -11.797 1.00 89.50 77 GLU A CA 1
ATOM 578 C C . GLU A 1 77 ? -4.549 4.806 -11.208 1.00 89.50 77 GLU A C 1
ATOM 580 O O . GLU A 1 77 ? -5.020 5.368 -10.219 1.00 89.50 77 GLU A O 1
ATOM 585 N N . GLY A 1 78 ? -5.101 3.715 -11.745 1.00 88.62 78 GLY A N 1
ATOM 586 C CA . GLY A 1 78 ? -6.302 3.071 -11.219 1.00 88.62 78 GLY A CA 1
ATOM 587 C C . GLY A 1 78 ? -6.132 2.603 -9.772 1.00 88.62 78 GLY A C 1
ATOM 588 O O . GLY A 1 78 ? -6.984 2.887 -8.931 1.00 88.62 78 GLY A O 1
ATOM 589 N N . PHE A 1 79 ? -5.004 1.962 -9.447 1.00 87.62 79 PHE A N 1
ATOM 590 C CA . PHE A 1 79 ? -4.696 1.542 -8.076 1.00 87.62 79 PHE A CA 1
ATOM 591 C C . PHE A 1 79 ?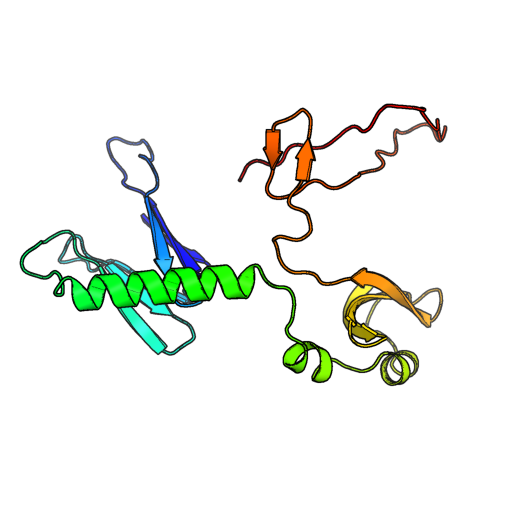 -4.605 2.734 -7.115 1.00 87.62 79 PHE A C 1
ATOM 593 O O . PHE A 1 79 ? -5.188 2.716 -6.029 1.00 87.62 79 PHE A O 1
ATOM 600 N N . ARG A 1 80 ? -3.917 3.802 -7.530 1.00 84.31 80 ARG A N 1
ATOM 601 C CA . ARG A 1 80 ? -3.795 5.025 -6.732 1.00 84.31 80 ARG A CA 1
ATOM 602 C C . ARG A 1 80 ? -5.153 5.695 -6.512 1.00 84.31 80 ARG A C 1
ATOM 604 O O . ARG A 1 80 ? -5.455 6.087 -5.389 1.00 84.31 80 ARG A O 1
ATOM 611 N N . ALA A 1 81 ? -5.972 5.797 -7.558 1.00 82.12 81 ALA A N 1
ATOM 612 C CA . ALA A 1 81 ? -7.308 6.377 -7.479 1.00 82.12 81 ALA A CA 1
ATOM 613 C C . ALA A 1 81 ? -8.227 5.570 -6.551 1.00 82.12 81 ALA A C 1
ATOM 615 O O . ALA A 1 81 ? -8.907 6.160 -5.715 1.00 82.12 81 ALA A O 1
ATOM 616 N N . ALA A 1 82 ? -8.193 4.237 -6.636 1.00 79.88 82 ALA A N 1
ATOM 617 C CA . ALA A 1 82 ? -8.974 3.360 -5.768 1.00 79.88 82 ALA A CA 1
ATOM 618 C C . ALA A 1 82 ? -8.635 3.557 -4.282 1.00 79.88 82 ALA A C 1
ATOM 620 O O . ALA A 1 82 ? -9.538 3.621 -3.458 1.00 79.88 82 ALA A O 1
ATOM 621 N N . ARG A 1 83 ? -7.355 3.747 -3.933 1.00 74.44 83 ARG A N 1
ATOM 622 C CA . ARG A 1 83 ? -6.937 4.032 -2.544 1.00 74.44 83 ARG A CA 1
ATOM 623 C C . ARG A 1 83 ? -7.291 5.435 -2.052 1.00 74.44 83 ARG A C 1
ATOM 625 O O . ARG A 1 83 ? -7.279 5.685 -0.848 1.00 74.44 83 ARG A O 1
ATOM 632 N N . SER A 1 84 ? -7.544 6.369 -2.964 1.00 70.56 84 SER A N 1
ATOM 633 C CA . SER A 1 84 ? -8.042 7.698 -2.606 1.00 70.56 84 SER A CA 1
ATOM 634 C C . SER A 1 84 ? -9.533 7.703 -2.289 1.00 70.56 84 SER A C 1
ATOM 636 O O . SER A 1 84 ? -10.006 8.632 -1.630 1.00 70.56 84 SER A O 1
ATOM 638 N N . LEU A 1 85 ? -10.261 6.676 -2.728 1.00 70.06 85 LEU A N 1
ATOM 639 C CA . LEU A 1 85 ? -11.638 6.434 -2.331 1.00 70.06 85 LEU A CA 1
ATOM 640 C C . LEU A 1 85 ? -11.640 5.794 -0.935 1.00 70.06 85 LEU A C 1
ATOM 642 O O . LEU A 1 85 ? -10.708 5.089 -0.555 1.00 70.06 85 LEU A O 1
ATOM 646 N N . GLY A 1 86 ? -12.647 6.122 -0.123 1.00 73.06 86 GLY A N 1
ATOM 647 C CA . GLY A 1 86 ? -12.846 5.448 1.161 1.00 73.06 86 GLY A CA 1
ATOM 648 C C . GLY A 1 86 ? -13.172 3.966 0.976 1.00 73.06 86 GLY A C 1
ATOM 649 O O . GLY A 1 86 ? -13.246 3.500 -0.162 1.00 73.06 86 GLY A O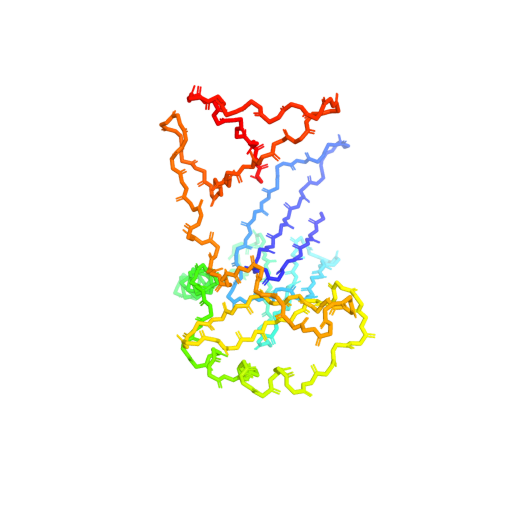 1
ATOM 650 N N . PRO A 1 87 ? -13.389 3.226 2.075 1.00 79.94 87 PRO A N 1
ATOM 651 C CA . PRO A 1 87 ? -13.807 1.834 1.975 1.00 79.94 87 PRO A CA 1
ATOM 652 C C . PRO A 1 87 ? -15.070 1.726 1.110 1.00 79.94 87 PRO A C 1
ATOM 654 O O . PRO A 1 87 ? -16.015 2.505 1.260 1.00 79.94 87 PRO A O 1
ATOM 657 N N . SER A 1 88 ? -15.060 0.781 0.176 1.00 81.31 88 SER A N 1
ATOM 658 C CA . SER A 1 88 ? -16.197 0.473 -0.691 1.00 81.31 88 SER A CA 1
ATOM 659 C C . SER A 1 88 ? -17.397 -0.036 0.122 1.00 81.31 88 SER A C 1
ATOM 661 O O . SER A 1 88 ? -17.216 -0.559 1.226 1.00 81.31 88 SER A O 1
ATOM 663 N N . PRO A 1 89 ? -18.635 0.058 -0.398 1.00 83.56 89 PRO A N 1
ATOM 664 C CA . PRO A 1 89 ? -19.807 -0.517 0.265 1.00 83.56 89 PRO A CA 1
ATOM 665 C C . PRO A 1 89 ? -19.642 -2.006 0.608 1.00 83.56 89 PRO A C 1
ATOM 667 O O . PRO A 1 89 ? -20.074 -2.446 1.673 1.00 83.56 89 PRO A O 1
ATOM 670 N N . GLU A 1 90 ? -18.977 -2.776 -0.258 1.00 85.56 90 GLU A N 1
ATOM 671 C CA . GLU A 1 90 ? -18.687 -4.196 -0.047 1.00 85.56 90 GLU A CA 1
ATOM 672 C C . GLU A 1 90 ? -17.676 -4.434 1.083 1.00 85.56 90 GLU A C 1
ATOM 674 O O . GLU A 1 90 ? -17.815 -5.403 1.832 1.00 85.56 90 GLU A O 1
ATOM 679 N N . GLU A 1 91 ? -16.665 -3.572 1.226 1.00 84.44 91 GLU A N 1
ATOM 680 C CA . GLU A 1 91 ? -15.720 -3.615 2.350 1.00 84.44 91 GLU A CA 1
ATOM 681 C C . GLU A 1 91 ? -16.404 -3.212 3.657 1.00 84.44 91 GLU A C 1
ATOM 683 O O . GLU A 1 91 ? -16.206 -3.870 4.678 1.00 84.44 91 GLU A O 1
ATOM 688 N N . ILE A 1 92 ? -17.260 -2.184 3.625 1.00 88.81 92 ILE A N 1
ATOM 689 C CA . ILE A 1 92 ? -18.032 -1.739 4.791 1.00 88.81 92 ILE A CA 1
ATOM 690 C C . ILE A 1 92 ? -18.948 -2.862 5.289 1.00 88.81 92 ILE A C 1
ATOM 692 O O . ILE A 1 92 ? -19.005 -3.110 6.491 1.00 88.81 92 ILE A O 1
ATOM 696 N N . ALA A 1 93 ? -19.618 -3.579 4.383 1.00 89.12 93 ALA A N 1
ATOM 697 C CA . ALA A 1 93 ? -20.521 -4.678 4.728 1.00 89.12 93 ALA A CA 1
ATOM 698 C C . ALA A 1 93 ? -19.817 -5.904 5.347 1.00 89.12 93 ALA A C 1
ATOM 700 O O . ALA A 1 93 ? -20.475 -6.748 5.954 1.00 89.12 93 ALA A O 1
ATOM 701 N N . GLN A 1 94 ? -18.493 -6.029 5.190 1.00 90.38 94 GLN A N 1
ATOM 702 C CA . GLN A 1 94 ? -17.693 -7.095 5.808 1.00 90.38 94 GLN A CA 1
ATOM 703 C C . GLN A 1 94 ? -17.191 -6.731 7.212 1.00 90.38 94 GLN A C 1
ATOM 705 O O . GLN A 1 94 ? -16.678 -7.598 7.927 1.00 90.38 94 GLN A O 1
ATOM 710 N N . LEU A 1 95 ? -17.318 -5.466 7.622 1.00 91.31 95 LEU A N 1
ATOM 711 C CA . LEU A 1 95 ? -16.912 -5.030 8.950 1.00 91.31 95 LEU A CA 1
ATOM 712 C C . LEU A 1 95 ? -17.876 -5.561 10.025 1.00 91.31 95 LEU A C 1
ATOM 714 O O . LEU A 1 95 ? -19.053 -5.810 9.765 1.00 91.31 95 LEU A O 1
ATOM 718 N N . PRO A 1 96 ? -17.411 -5.710 11.277 1.00 91.25 96 PRO A N 1
ATOM 719 C CA . PRO A 1 96 ? -18.293 -6.034 12.391 1.00 91.25 96 PRO A CA 1
ATOM 720 C C . PRO A 1 96 ? -19.384 -4.970 12.554 1.00 91.25 96 PRO A C 1
ATOM 722 O O . PRO A 1 96 ? -19.075 -3.782 12.603 1.00 91.25 96 PRO A O 1
ATOM 725 N N . ALA A 1 97 ? -20.643 -5.394 12.668 1.00 92.31 97 ALA A N 1
ATOM 726 C CA . ALA A 1 97 ? -21.769 -4.493 12.908 1.00 92.31 97 ALA A CA 1
ATOM 727 C C . ALA A 1 97 ? -21.715 -3.885 14.317 1.00 92.31 97 ALA A C 1
ATOM 729 O O . ALA A 1 97 ? -21.408 -4.585 15.293 1.00 92.31 97 ALA A O 1
ATOM 730 N N . TRP A 1 98 ? -22.054 -2.600 14.429 1.00 90.75 98 TRP A N 1
ATOM 731 C CA . TRP A 1 98 ? -22.046 -1.860 15.690 1.00 90.75 98 TRP A CA 1
ATOM 732 C C . TRP A 1 98 ? -22.879 -2.538 16.777 1.00 90.75 98 TRP A C 1
ATOM 734 O O . TRP A 1 98 ? -22.373 -2.747 17.881 1.00 90.75 98 TRP A O 1
ATOM 744 N N . GLU A 1 99 ? -24.102 -2.988 16.474 1.00 87.69 99 GLU A N 1
ATOM 745 C CA . GLU A 1 99 ? -24.976 -3.600 17.483 1.00 87.69 99 GLU A CA 1
ATOM 746 C C . GLU A 1 99 ? -24.372 -4.884 18.061 1.00 87.69 99 GLU A C 1
ATOM 748 O O . GLU A 1 99 ? -24.524 -5.184 19.246 1.00 87.69 99 GLU A O 1
ATOM 753 N N . ARG A 1 100 ? -23.628 -5.632 17.238 1.00 82.19 100 ARG A N 1
ATOM 754 C CA . ARG A 1 100 ? -22.915 -6.830 17.685 1.00 82.19 100 ARG A CA 1
ATOM 755 C C . ARG A 1 100 ? -21.683 -6.472 18.514 1.00 82.19 100 ARG A C 1
ATOM 757 O O . ARG A 1 100 ? -21.377 -7.175 19.476 1.00 82.19 100 ARG A O 1
ATOM 764 N N . ASN A 1 101 ? -20.980 -5.400 18.160 1.00 78.75 101 ASN A N 1
ATOM 765 C CA . ASN A 1 101 ? -19.774 -4.972 18.864 1.00 78.75 101 ASN A CA 1
ATOM 766 C C . ASN A 1 101 ? -20.064 -4.354 20.236 1.00 78.75 101 ASN A C 1
ATOM 768 O O . ASN A 1 101 ? -19.248 -4.525 21.137 1.00 78.75 101 ASN A O 1
ATOM 772 N N . VAL A 1 102 ? -21.233 -3.735 20.444 1.00 76.31 102 VAL A N 1
ATOM 773 C CA . VAL A 1 102 ? -21.683 -3.281 21.778 1.00 76.31 102 VAL A CA 1
ATOM 774 C C . VAL A 1 102 ? -21.695 -4.433 22.796 1.00 76.31 102 VAL A C 1
ATOM 776 O O . VAL A 1 102 ? -21.434 -4.222 23.978 1.00 76.31 102 VAL A O 1
ATOM 779 N N . LEU A 1 103 ? -21.930 -5.667 22.342 1.00 79.19 103 LEU A N 1
ATOM 780 C CA . LEU A 1 103 ? -21.925 -6.864 23.190 1.00 79.19 103 LEU A CA 1
ATOM 781 C C . LEU A 1 103 ? -20.517 -7.429 23.443 1.00 79.19 103 LEU A C 1
ATOM 783 O O . LEU A 1 103 ? -20.341 -8.262 24.333 1.00 79.19 103 LEU A O 1
ATOM 787 N N . MET A 1 104 ? -19.510 -7.010 22.672 1.00 82.75 104 MET A N 1
ATOM 788 C CA . MET A 1 104 ? -18.141 -7.507 22.783 1.00 82.75 104 MET A CA 1
ATOM 789 C C . MET A 1 104 ? -17.263 -6.526 23.554 1.00 82.75 104 MET A C 1
ATOM 791 O O . MET A 1 104 ? -17.015 -5.403 23.116 1.00 82.75 104 MET A O 1
ATOM 795 N N . ARG A 1 105 ? -16.725 -6.981 24.691 1.00 86.88 10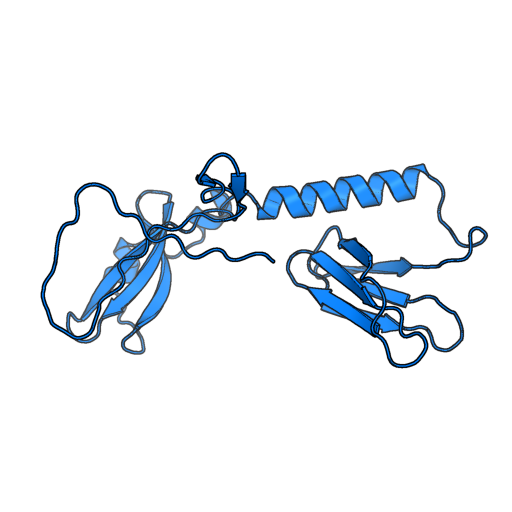5 ARG A N 1
ATOM 796 C CA . ARG A 1 105 ? -15.730 -6.210 25.439 1.00 86.88 105 ARG A CA 1
ATOM 797 C C . ARG A 1 105 ? -14.434 -6.075 24.645 1.00 86.88 105 ARG A C 1
ATOM 799 O O . ARG A 1 105 ? -13.920 -7.062 24.115 1.00 86.88 105 ARG A O 1
ATOM 806 N N . GLY A 1 106 ? -13.881 -4.867 24.632 1.00 85.38 106 GLY A N 1
ATOM 807 C CA . GLY A 1 106 ? -12.510 -4.646 24.188 1.00 85.38 106 GLY A CA 1
ATOM 808 C C . GLY A 1 106 ? -11.499 -5.338 25.104 1.00 85.38 106 GLY A C 1
ATOM 809 O O . GLY A 1 106 ? -11.768 -5.646 26.267 1.00 85.38 106 GLY A O 1
ATOM 810 N N . LYS A 1 107 ? -10.318 -5.606 24.551 1.00 87.50 107 LYS A N 1
ATOM 811 C CA . LYS A 1 107 ? -9.196 -6.285 25.208 1.00 87.50 107 LYS A CA 1
ATOM 812 C C . LYS A 1 107 ? -8.456 -5.359 26.173 1.00 87.50 107 LYS A C 1
ATOM 814 O O . LYS A 1 107 ? -7.956 -5.824 27.192 1.00 87.50 107 LYS A O 1
ATOM 819 N N . SER A 1 108 ? -8.377 -4.068 25.851 1.00 88.62 108 SER A N 1
ATOM 820 C CA . SER A 1 108 ? -7.666 -3.052 26.634 1.00 88.62 108 SER A CA 1
ATOM 821 C C . SER A 1 108 ? -8.227 -1.655 26.369 1.00 88.62 108 SER A C 1
ATOM 823 O O . SER A 1 108 ? -8.728 -1.396 25.275 1.00 88.62 108 SER A O 1
ATOM 825 N N . GLU A 1 109 ? -8.121 -0.753 27.352 1.00 89.50 109 GLU A N 1
ATOM 826 C CA . GLU A 1 109 ? -8.418 0.680 27.182 1.00 89.50 109 GLU A CA 1
ATOM 827 C C . GLU A 1 109 ? -7.700 1.238 25.948 1.00 89.50 109 GLU A C 1
ATOM 829 O O . GLU A 1 109 ? -6.542 0.901 25.689 1.00 89.50 109 GLU A O 1
ATOM 834 N N . GLY A 1 110 ? -8.396 2.069 25.179 1.00 82.94 110 GLY A N 1
ATOM 835 C CA . GLY A 1 110 ? -7.830 2.707 24.001 1.00 82.94 110 GLY A CA 1
ATOM 836 C C . GLY A 1 110 ? -7.748 1.815 22.759 1.00 82.94 110 GLY A C 1
ATOM 837 O O . GLY A 1 110 ? -7.327 2.307 21.712 1.00 82.94 110 GLY A O 1
ATOM 838 N N . GLN A 1 111 ? -8.152 0.536 22.823 1.00 87.06 111 GLN A N 1
ATOM 839 C CA . GLN A 1 111 ? -8.184 -0.340 21.644 1.00 87.06 111 GLN A CA 1
ATOM 840 C C . GLN A 1 111 ? -9.058 0.283 20.552 1.00 87.06 111 GLN A C 1
ATOM 842 O O . GLN A 1 111 ? -10.226 0.553 20.800 1.00 87.06 111 GLN A O 1
ATOM 847 N N . VAL A 1 112 ? -8.521 0.432 19.340 1.00 88.00 112 VAL A N 1
ATOM 848 C CA . VAL A 1 112 ? -9.265 0.939 18.178 1.00 88.00 112 VAL A CA 1
ATOM 849 C C . VAL A 1 112 ? -9.671 -0.210 17.260 1.00 88.00 112 VAL A C 1
ATOM 851 O O . VAL A 1 112 ? -8.892 -1.135 17.022 1.00 88.00 112 VAL A O 1
ATOM 854 N N . GLN A 1 113 ? -10.889 -0.146 16.733 1.00 90.31 113 GLN A N 1
ATOM 855 C CA . GLN A 1 113 ? -11.406 -1.075 15.737 1.00 90.31 113 GLN A CA 1
ATOM 856 C C . GLN A 1 113 ? -12.277 -0.333 14.720 1.00 90.31 113 GLN A C 1
ATOM 858 O O . GLN A 1 113 ? -12.984 0.605 15.078 1.00 90.31 113 GLN A O 1
ATOM 863 N N . VAL A 1 114 ? -12.241 -0.768 13.458 1.00 90.50 114 VAL A N 1
ATOM 864 C CA . VAL A 1 114 ? -13.169 -0.283 12.429 1.00 90.50 114 VAL A CA 1
ATOM 865 C C . VAL A 1 114 ? -14.451 -1.116 12.481 1.00 90.50 114 VAL A C 1
ATOM 867 O O . VAL A 1 114 ? -14.396 -2.348 12.481 1.00 90.50 114 VAL A O 1
ATOM 870 N N . ILE A 1 115 ? -15.595 -0.447 12.578 1.00 92.56 115 ILE A N 1
ATOM 871 C CA . ILE A 1 115 ? -16.920 -1.034 12.798 1.00 92.56 115 ILE A CA 1
ATOM 872 C C . ILE A 1 115 ? -17.874 -0.462 11.746 1.00 92.56 115 ILE A C 1
ATOM 874 O O . ILE 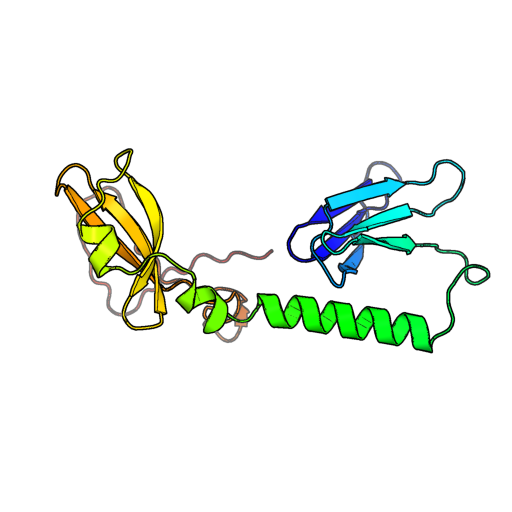A 1 115 ? -17.757 0.704 11.376 1.00 92.56 115 ILE A O 1
ATOM 878 N N . GLN A 1 116 ? -18.819 -1.263 11.260 1.00 93.62 116 GLN A N 1
ATOM 879 C CA . GLN A 1 116 ? -19.920 -0.755 10.450 1.00 93.62 116 GLN A CA 1
ATOM 880 C C . GLN A 1 116 ? -20.983 -0.124 11.355 1.00 93.62 116 GLN A C 1
ATOM 882 O O . GLN A 1 116 ? -21.574 -0.810 12.190 1.00 93.62 116 GLN A O 1
ATOM 887 N N . HIS A 1 117 ? -21.264 1.160 11.146 1.00 92.06 117 HIS A N 1
ATOM 888 C CA . HIS A 1 117 ? -22.327 1.898 11.826 1.00 92.06 117 HIS A CA 1
ATOM 889 C C . HIS A 1 117 ? -23.116 2.696 10.778 1.00 92.06 117 HIS A C 1
ATOM 891 O O . HIS A 1 117 ? -22.537 3.498 10.047 1.00 92.06 117 HIS A O 1
ATOM 897 N N . ASP A 1 118 ? -24.415 2.421 10.629 1.00 90.25 118 ASP A N 1
ATOM 898 C CA . ASP A 1 118 ? -25.300 3.073 9.646 1.00 90.25 118 ASP A CA 1
ATOM 899 C C . ASP A 1 118 ? -24.765 3.085 8.199 1.00 90.25 118 ASP A C 1
ATOM 901 O O . ASP A 1 118 ? -24.803 4.098 7.504 1.00 90.25 118 ASP A O 1
ATOM 905 N N . SER A 1 119 ? -24.254 1.946 7.718 1.00 86.88 119 SER A N 1
ATOM 906 C CA . SER A 1 119 ? -23.633 1.810 6.380 1.00 86.88 119 SER A CA 1
ATOM 907 C C . SER A 1 119 ? -22.363 2.644 6.160 1.00 86.88 119 SER A C 1
ATOM 909 O O . SER A 1 119 ? -21.942 2.831 5.020 1.00 86.88 119 SER A O 1
ATOM 911 N N . ARG A 1 120 ? -21.722 3.107 7.237 1.00 87.81 120 ARG A N 1
ATOM 912 C CA . ARG A 1 120 ? -20.425 3.794 7.216 1.00 87.81 120 ARG A CA 1
ATOM 913 C C . ARG A 1 120 ? -19.388 2.974 7.974 1.00 87.81 120 ARG A C 1
ATOM 915 O O . ARG A 1 120 ? -19.725 2.258 8.918 1.00 87.81 120 ARG A O 1
ATOM 922 N N . ALA A 1 121 ? -18.125 3.086 7.578 1.00 89.38 121 ALA A N 1
ATOM 923 C CA . ALA A 1 121 ? -17.014 2.563 8.364 1.00 89.38 121 ALA A CA 1
ATOM 924 C C . ALA A 1 121 ? -16.623 3.600 9.419 1.00 89.38 121 ALA A C 1
ATOM 926 O O . ALA A 1 121 ? -16.169 4.688 9.075 1.00 89.38 121 ALA A O 1
ATOM 927 N N . VAL A 1 122 ? -16.765 3.268 10.699 1.00 89.69 122 VAL A N 1
ATOM 928 C CA . VAL A 1 122 ? -16.377 4.143 11.809 1.00 89.69 122 VAL A CA 1
ATOM 929 C C . VAL A 1 122 ? -15.213 3.540 12.582 1.00 89.69 122 VAL A C 1
ATOM 931 O O . VAL A 1 122 ? -15.190 2.346 12.877 1.00 89.69 122 VAL A O 1
ATOM 934 N N . ALA A 1 123 ? -14.225 4.363 12.913 1.00 90.25 123 ALA A N 1
ATOM 935 C CA . ALA A 1 123 ? -13.201 4.020 13.881 1.00 90.25 123 ALA A CA 1
ATOM 936 C C . ALA A 1 123 ? -13.789 4.212 15.281 1.00 90.25 123 ALA A C 1
ATOM 938 O O . ALA A 1 123 ? -14.191 5.315 15.650 1.00 90.25 123 ALA A O 1
ATOM 939 N N . ALA A 1 124 ? -13.835 3.141 16.063 1.00 90.31 124 ALA A N 1
ATOM 940 C CA . ALA A 1 124 ? -14.338 3.149 17.426 1.00 90.31 124 ALA A CA 1
ATOM 941 C C . ALA A 1 124 ? -13.240 2.737 18.401 1.00 90.31 124 ALA A C 1
ATOM 943 O O . ALA A 1 124 ? -12.448 1.840 18.109 1.00 90.31 124 ALA A O 1
ATOM 944 N N . GLN A 1 125 ? -13.216 3.363 19.571 1.00 90.62 125 GLN A N 1
ATOM 945 C CA . GLN A 1 125 ? -12.262 3.090 20.633 1.00 90.62 125 GLN A CA 1
ATOM 946 C C . GLN A 1 125 ? -12.953 2.461 21.843 1.00 90.62 125 GLN A C 1
ATOM 948 O O . GLN A 1 125 ? -13.995 2.930 22.290 1.00 90.62 125 GLN A O 1
ATOM 953 N N . TRP A 1 126 ? -12.365 1.404 22.395 1.00 92.44 126 TRP A N 1
ATOM 954 C CA . TRP A 1 126 ? -12.832 0.797 23.632 1.00 92.44 126 TRP A CA 1
ATOM 955 C C . TRP A 1 126 ? -12.449 1.649 24.839 1.00 92.44 126 TRP A C 1
ATOM 957 O O . TRP A 1 126 ? -11.267 1.910 25.069 1.00 92.44 126 TRP A O 1
ATOM 967 N N . SER A 1 127 ? -13.446 1.979 25.655 1.00 89.31 127 SER A N 1
ATOM 968 C CA . SER A 1 127 ? -13.266 2.568 26.974 1.00 89.31 127 SER A CA 1
ATOM 969 C C . SER A 1 127 ? -13.608 1.529 28.041 1.00 89.31 127 SER A C 1
ATOM 971 O O . SER A 1 127 ? -14.761 1.149 28.224 1.00 89.31 127 SER A O 1
ATOM 973 N N . ALA A 1 128 ? -12.602 1.077 28.781 1.00 89.88 128 ALA A N 1
ATOM 974 C CA . ALA A 1 128 ? -12.733 0.217 29.948 1.00 89.88 128 ALA A CA 1
ATOM 975 C C . ALA A 1 128 ? -13.424 0.933 31.118 1.00 89.88 128 ALA A C 1
ATOM 977 O O . ALA A 1 128 ? -14.091 0.267 31.907 1.00 89.88 128 ALA A O 1
ATOM 978 N N . ILE A 1 129 ? -13.305 2.267 31.207 1.00 88.19 129 ILE A N 1
ATOM 979 C CA . ILE A 1 129 ? -13.994 3.085 32.223 1.00 88.19 129 ILE A CA 1
ATOM 980 C C . ILE A 1 129 ? -15.513 2.993 32.049 1.00 88.19 129 ILE A C 1
ATOM 982 O O . ILE A 1 129 ? -16.231 2.729 33.010 1.00 88.19 129 ILE A O 1
ATOM 986 N N . SER A 1 130 ? -16.005 3.204 30.825 1.00 88.75 130 SER A N 1
ATOM 987 C CA . SER A 1 130 ? -17.440 3.105 30.523 1.00 88.75 130 SER A CA 1
ATOM 988 C C . SER A 1 130 ? -17.889 1.673 30.224 1.00 88.75 130 SER A C 1
ATOM 990 O O . SER A 1 130 ? -19.075 1.366 30.303 1.00 88.75 130 SER A O 1
ATOM 992 N N . GLY A 1 131 ? -16.951 0.787 29.882 1.00 88.81 131 GLY A N 1
ATOM 993 C CA . GLY A 1 131 ? -17.240 -0.555 29.393 1.00 88.81 131 GLY A CA 1
ATOM 994 C C . GLY A 1 131 ? -17.932 -0.553 28.030 1.00 88.81 131 GLY A C 1
ATOM 995 O O . GLY A 1 131 ? -18.732 -1.451 27.770 1.00 88.81 131 GLY A O 1
ATOM 996 N N . THR A 1 132 ? -17.664 0.448 27.186 1.00 91.06 132 THR A N 1
ATOM 997 C CA . THR A 1 132 ? -18.329 0.626 25.886 1.00 91.06 132 THR A CA 1
ATOM 998 C C . THR A 1 132 ? -17.355 1.026 24.778 1.00 91.06 132 THR A C 1
ATOM 1000 O O . THR A 1 132 ? -16.242 1.491 25.036 1.00 91.06 132 THR A O 1
ATOM 1003 N N . TRP A 1 133 ? -17.785 0.832 23.531 1.00 91.88 133 TRP A N 1
ATOM 1004 C CA . TRP A 1 133 ? -17.128 1.387 22.350 1.00 91.88 133 TRP A CA 1
ATOM 1005 C C . TRP A 1 133 ? -17.601 2.824 22.117 1.00 91.88 133 TRP A C 1
ATOM 1007 O O . TRP A 1 133 ? -18.800 3.090 22.111 1.00 91.88 133 TRP A O 1
ATOM 1017 N N . ILE A 1 134 ? -16.654 3.734 21.911 1.00 89.81 134 ILE A N 1
ATOM 1018 C CA . ILE A 1 134 ? -16.880 5.156 21.647 1.00 89.81 134 ILE A CA 1
ATOM 1019 C C . ILE A 1 134 ? -16.499 5.430 20.193 1.00 89.81 134 ILE A C 1
ATOM 1021 O O . ILE A 1 134 ? -15.391 5.097 19.777 1.00 89.81 134 ILE A O 1
ATOM 1025 N N . GLU A 1 135 ? -17.398 6.027 19.412 1.00 91.00 135 GLU A N 1
ATOM 1026 C CA . GLU A 1 135 ? -17.092 6.455 18.043 1.00 91.00 135 GLU A CA 1
ATOM 1027 C C . GLU A 1 135 ? -16.059 7.597 18.068 1.00 91.00 135 GLU A C 1
ATOM 1029 O O . GLU A 1 135 ? -16.262 8.611 18.733 1.00 91.00 135 GLU A O 1
ATOM 1034 N N . VAL A 1 136 ? -14.936 7.414 17.368 1.00 86.81 136 VAL A N 1
ATOM 1035 C CA . VAL A 1 136 ? -13.832 8.389 17.277 1.00 86.81 136 VAL A CA 1
ATOM 1036 C C . VAL A 1 136 ? -13.905 9.181 15.972 1.00 86.81 136 VAL A C 1
ATOM 1038 O O . VAL A 1 136 ? -13.523 10.349 15.935 1.00 86.81 136 VAL A O 1
ATOM 1041 N N . GLY A 1 137 ? -14.401 8.566 14.897 1.00 84.50 137 GLY A N 1
ATOM 1042 C CA . GLY A 1 137 ? -14.594 9.230 13.610 1.00 84.50 137 GLY A CA 1
ATOM 1043 C C . GLY A 1 137 ? -14.917 8.265 12.472 1.00 84.50 137 GLY A C 1
ATOM 1044 O O . GLY A 1 137 ? -14.873 7.048 12.636 1.00 84.50 137 GLY A O 1
ATOM 1045 N N . GLU A 1 138 ? -15.219 8.817 11.300 1.00 85.38 138 GLU A N 1
ATOM 1046 C CA . GLU A 1 138 ? -15.520 8.054 10.086 1.00 85.38 138 GLU A CA 1
ATOM 1047 C C . GLU A 1 138 ? -14.243 7.760 9.281 1.00 85.38 138 GLU A C 1
ATOM 1049 O O . GLU A 1 138 ? -13.428 8.650 9.025 1.00 85.38 138 GLU A O 1
ATOM 1054 N N . VAL A 1 139 ? -14.063 6.504 8.866 1.00 83.75 139 VAL A N 1
ATOM 1055 C CA . VAL A 1 139 ? -12.959 6.078 8.001 1.00 83.75 139 VAL A CA 1
ATOM 1056 C C . VAL A 1 139 ? -13.298 6.464 6.569 1.00 83.75 139 VAL A C 1
ATOM 1058 O O . VAL A 1 139 ? -14.110 5.824 5.904 1.00 83.75 139 VAL A O 1
ATOM 1061 N N . THR A 1 140 ? -12.649 7.519 6.093 1.00 77.69 140 THR A N 1
ATOM 1062 C CA . THR A 1 140 ? -12.812 8.036 4.734 1.00 77.69 140 THR A CA 1
ATOM 1063 C C . THR A 1 140 ? -11.509 7.909 3.946 1.00 77.69 140 THR A C 1
ATOM 1065 O O . THR A 1 140 ? -10.432 7.737 4.519 1.00 77.69 140 THR A O 1
ATOM 1068 N N . GLY A 1 141 ? -11.608 7.929 2.614 1.00 68.88 141 GLY A N 1
ATOM 1069 C CA . GLY A 1 141 ? -10.444 7.843 1.729 1.00 68.88 141 GLY A CA 1
ATOM 1070 C C . GLY A 1 141 ? -9.526 9.050 1.881 1.00 68.88 141 GLY A C 1
ATOM 1071 O O . GLY A 1 141 ? -9.920 10.084 2.414 1.00 68.88 141 GLY A O 1
ATOM 1072 N N . THR A 1 142 ? -8.299 8.959 1.372 1.00 59.88 142 THR A N 1
ATOM 1073 C CA . THR A 1 142 ? -7.279 10.006 1.574 1.00 59.88 142 THR A CA 1
ATOM 1074 C C . THR A 1 142 ? -7.656 11.378 1.000 1.00 59.88 142 THR A C 1
ATOM 1076 O O . THR A 1 142 ? -7.041 12.376 1.364 1.00 59.88 142 THR A O 1
ATOM 1079 N N . ASN A 1 143 ? -8.685 11.464 0.151 1.00 52.84 143 ASN A N 1
ATOM 1080 C CA . ASN A 1 143 ? -9.064 12.688 -0.556 1.00 52.84 143 ASN A CA 1
ATOM 1081 C C . ASN A 1 143 ? -10.177 13.524 0.106 1.00 52.84 143 ASN A C 1
ATOM 1083 O O . ASN A 1 143 ? -10.490 14.603 -0.391 1.00 52.84 143 ASN A O 1
ATOM 1087 N N . THR A 1 144 ? -10.800 13.069 1.197 1.00 51.22 144 THR A N 1
ATOM 1088 C CA . THR A 1 144 ? -11.899 13.813 1.857 1.00 51.22 144 THR A CA 1
ATOM 1089 C C . THR A 1 144 ? -11.421 15.018 2.666 1.00 51.22 144 THR A C 1
ATOM 1091 O O . THR A 1 144 ? -12.184 15.961 2.853 1.00 51.22 144 THR A O 1
ATOM 1094 N N . ASN A 1 145 ? -10.151 15.031 3.084 1.00 50.81 145 ASN A N 1
ATOM 1095 C CA . ASN A 1 145 ? -9.535 16.143 3.820 1.00 50.81 145 ASN A CA 1
ATOM 1096 C C . ASN A 1 145 ? -8.698 17.074 2.928 1.00 50.81 145 ASN A C 1
ATOM 1098 O O . ASN A 1 145 ? -8.021 17.965 3.448 1.00 50.81 145 ASN A O 1
ATOM 1102 N N . ALA A 1 146 ? -8.733 16.888 1.604 1.00 52.44 146 ALA A N 1
ATOM 1103 C CA . ALA A 1 146 ? -8.092 17.801 0.670 1.00 52.44 146 ALA A CA 1
ATOM 1104 C C . ALA A 1 146 ? -8.806 19.158 0.739 1.00 52.44 146 ALA A C 1
ATOM 1106 O O . ALA A 1 146 ? -9.973 19.294 0.372 1.00 52.44 146 ALA A O 1
ATOM 1107 N N . GLY A 1 147 ? -8.107 20.168 1.249 1.00 53.84 147 GLY A N 1
ATOM 1108 C CA . GLY A 1 147 ? -8.685 21.467 1.576 1.00 53.84 147 GLY A CA 1
ATOM 1109 C C . GLY A 1 147 ? -7.869 22.614 0.998 1.00 53.84 147 GLY A C 1
ATOM 1110 O O . GLY A 1 147 ? -6.651 22.522 0.824 1.00 53.84 147 GLY A O 1
ATOM 1111 N N . MET A 1 148 ? -8.542 23.724 0.697 1.00 52.78 148 MET A N 1
ATOM 1112 C CA . MET A 1 148 ? -7.862 24.995 0.464 1.00 52.78 148 MET A CA 1
ATOM 1113 C C . MET A 1 148 ? -7.688 25.723 1.794 1.00 52.78 148 MET A C 1
ATOM 1115 O O . MET A 1 148 ? -8.663 25.979 2.494 1.00 52.78 148 MET A O 1
ATOM 1119 N N . LEU A 1 149 ? -6.452 26.103 2.104 1.00 52.19 149 LEU A N 1
ATOM 1120 C CA . LEU A 1 149 ? -6.124 27.000 3.206 1.00 52.19 149 LEU A CA 1
ATOM 1121 C C . LEU A 1 149 ? -5.306 28.165 2.647 1.00 52.19 149 LEU A C 1
ATOM 1123 O O . LEU A 1 149 ? -4.303 27.949 1.966 1.00 52.19 149 LEU A O 1
ATOM 1127 N N . ASP A 1 150 ? -5.744 29.398 2.901 1.00 67.69 150 ASP A N 1
ATOM 1128 C CA . ASP A 1 150 ? -5.096 30.623 2.405 1.00 67.69 150 ASP A CA 1
ATOM 1129 C C . ASP A 1 150 ? -4.855 30.616 0.882 1.00 67.69 150 ASP A C 1
ATOM 1131 O O . ASP A 1 150 ? -3.809 31.037 0.383 1.00 67.69 150 ASP A O 1
ATOM 1135 N N . GLY A 1 151 ? -5.807 30.061 0.124 1.00 70.19 151 GLY A N 1
ATOM 1136 C CA . GLY A 1 151 ? -5.719 29.944 -1.336 1.00 70.19 151 GLY A CA 1
ATOM 1137 C C . GLY A 1 151 ? -4.697 28.918 -1.842 1.00 70.19 151 GLY A C 1
ATOM 1138 O O . GLY A 1 151 ? -4.494 28.807 -3.050 1.00 70.19 151 GLY A O 1
ATOM 1139 N N . ARG A 1 152 ? -4.058 28.146 -0.954 1.00 57.72 152 ARG A N 1
ATOM 1140 C CA . ARG A 1 152 ? -3.180 27.026 -1.312 1.00 57.72 152 ARG A CA 1
ATOM 1141 C C . ARG A 1 152 ? -3.897 25.707 -1.067 1.00 57.72 152 ARG A C 1
ATOM 1143 O O . ARG A 1 152 ? -4.569 25.532 -0.055 1.00 57.72 152 ARG A O 1
ATOM 1150 N N . ARG A 1 153 ? -3.758 24.785 -2.015 1.00 59.91 153 ARG A N 1
ATOM 1151 C CA . ARG A 1 153 ? -4.335 23.443 -1.945 1.00 59.91 153 ARG A CA 1
ATOM 1152 C C . ARG A 1 153 ? -3.388 22.533 -1.163 1.00 59.91 153 ARG A C 1
ATOM 1154 O O . ARG A 1 153 ? -2.202 22.484 -1.483 1.00 59.91 153 ARG A O 1
ATOM 1161 N N . TYR A 1 154 ? -3.921 21.845 -0.161 1.00 57.00 154 TYR A N 1
ATOM 1162 C CA . TYR A 1 154 ? -3.205 20.862 0.647 1.00 57.00 154 TYR A CA 1
ATOM 1163 C C . TYR A 1 154 ? -3.929 19.522 0.571 1.00 57.00 154 TYR A C 1
ATOM 1165 O O . TYR A 1 154 ? -5.154 19.486 0.439 1.00 57.00 154 TYR A O 1
ATOM 1173 N N . ASP A 1 155 ? -3.170 18.436 0.680 1.00 46.03 155 ASP A N 1
ATOM 1174 C CA . ASP A 1 155 ? -3.722 17.078 0.652 1.00 46.03 155 ASP A CA 1
ATOM 1175 C C . ASP A 1 155 ? -4.545 16.778 1.916 1.00 46.03 155 ASP A C 1
ATOM 1177 O O . ASP A 1 155 ? -5.532 16.050 1.856 1.00 46.03 155 ASP A O 1
ATOM 1181 N N . HIS A 1 156 ? -4.202 17.420 3.041 1.00 48.16 156 HIS A N 1
ATOM 1182 C CA . HIS A 1 156 ? -4.940 17.334 4.300 1.00 48.16 156 HIS A CA 1
ATOM 1183 C C . HIS A 1 156 ? -5.024 18.695 5.006 1.00 48.16 156 HIS A C 1
ATOM 1185 O O . HIS A 1 156 ? -4.003 19.346 5.238 1.00 48.16 156 HIS A O 1
ATOM 1191 N N . VAL A 1 157 ? -6.232 19.106 5.397 1.00 54.44 157 VAL A N 1
ATOM 1192 C CA . VAL A 1 157 ? -6.490 20.242 6.294 1.00 54.44 157 VAL A CA 1
ATOM 1193 C C . VAL A 1 157 ? -7.339 19.743 7.457 1.00 54.44 157 VAL A C 1
ATOM 1195 O O . VAL A 1 157 ? -8.492 19.368 7.270 1.00 54.44 157 VAL A O 1
ATOM 1198 N N . LEU A 1 158 ? -6.764 19.728 8.660 1.00 54.91 158 LEU A N 1
ATOM 1199 C CA . LEU A 1 158 ? -7.437 19.264 9.872 1.00 54.91 158 LEU A CA 1
ATOM 1200 C C . LEU A 1 158 ? -7.554 20.426 10.869 1.00 54.91 158 LEU A C 1
ATOM 1202 O O . LEU A 1 158 ? -6.535 21.057 11.170 1.00 54.91 158 LEU A O 1
ATOM 1206 N N . PRO A 1 159 ? -8.756 20.727 11.393 1.00 51.34 159 PRO A N 1
ATOM 1207 C CA . PRO A 1 159 ? -8.889 21.652 12.507 1.00 51.34 159 PRO A CA 1
ATOM 1208 C C . PRO A 1 159 ? -8.295 20.993 13.755 1.00 51.34 159 PRO A C 1
ATOM 1210 O O . PRO A 1 159 ? -8.710 19.901 14.137 1.00 51.34 159 PRO A O 1
ATOM 1213 N N . ILE A 1 160 ? -7.320 21.647 14.385 1.00 51.09 160 ILE A N 1
ATOM 1214 C CA . ILE A 1 160 ? -6.772 21.196 15.665 1.00 51.09 160 ILE A CA 1
ATOM 1215 C C . ILE A 1 160 ? -7.043 22.238 16.746 1.00 51.09 160 ILE A C 1
ATOM 1217 O O . ILE A 1 160 ? -6.872 23.440 16.531 1.00 51.09 160 ILE A O 1
ATOM 1221 N N . GLU A 1 161 ? -7.455 21.767 17.917 1.00 49.16 161 GLU A N 1
ATOM 1222 C CA . GLU A 1 161 ? -7.466 22.563 19.139 1.00 49.16 161 GLU A CA 1
ATOM 1223 C C . GLU A 1 161 ? -6.112 22.370 19.830 1.00 49.16 161 GLU A C 1
ATOM 1225 O O . GLU A 1 161 ? -5.702 21.245 20.113 1.00 49.16 161 GLU A O 1
ATOM 1230 N N . ILE A 1 162 ? -5.380 23.463 20.049 1.00 49.47 162 ILE A N 1
ATOM 1231 C CA . ILE A 1 162 ? -4.110 23.433 20.780 1.00 49.47 162 ILE A CA 1
ATOM 1232 C C . ILE A 1 162 ? -4.414 23.840 22.216 1.00 49.47 162 ILE A C 1
ATOM 1234 O O . ILE A 1 162 ? -4.722 25.005 22.472 1.00 49.47 162 ILE A O 1
ATOM 1238 N N . ASP A 1 163 ? -4.311 22.892 23.142 1.00 42.62 163 ASP A N 1
ATOM 1239 C CA . ASP A 1 163 ? -4.419 23.189 24.565 1.00 42.62 163 ASP A CA 1
ATOM 1240 C C . ASP A 1 163 ? -3.087 23.785 25.048 1.00 42.62 163 ASP A C 1
ATOM 1242 O O . ASP A 1 163 ? -2.037 23.138 25.004 1.00 42.62 163 ASP A O 1
ATOM 1246 N N . MET A 1 164 ? -3.096 25.062 25.437 1.00 41.66 164 MET A N 1
ATOM 1247 C CA . MET A 1 164 ? -1.934 25.702 26.059 1.00 41.66 164 MET A CA 1
ATOM 1248 C C . MET A 1 164 ? -1.972 25.468 27.576 1.00 41.66 164 MET A C 1
ATOM 1250 O O . MET A 1 164 ? -3.049 25.531 28.172 1.00 41.66 164 MET A O 1
ATOM 1254 N N . PRO A 1 165 ? -0.819 25.258 28.241 1.00 39.06 165 PRO A N 1
ATOM 1255 C CA . PRO A 1 165 ? -0.779 25.053 29.685 1.00 39.06 165 PRO A CA 1
ATOM 1256 C C . PRO A 1 165 ? -1.265 26.324 30.398 1.00 39.06 165 PRO A C 1
ATOM 1258 O O . PRO A 1 165 ? -0.558 27.329 30.457 1.00 39.06 165 PRO A O 1
ATOM 1261 N N . GLY A 1 166 ? -2.502 26.292 30.899 1.00 46.59 166 GLY A N 1
ATOM 1262 C CA . GLY A 1 166 ? -3.140 27.449 31.532 1.00 46.59 166 GLY A CA 1
ATOM 1263 C C . GLY A 1 166 ? -4.660 27.380 31.695 1.00 46.59 166 GLY A C 1
ATOM 1264 O O . GLY A 1 166 ? -5.206 28.206 32.419 1.00 46.59 166 GLY A O 1
ATOM 1265 N N . GLY A 1 167 ? -5.359 26.417 31.080 1.00 38.97 167 GLY A N 1
ATOM 1266 C CA . GLY A 1 167 ? -6.765 26.127 31.405 1.00 38.97 167 GLY A CA 1
ATOM 1267 C C . GLY A 1 167 ? -7.771 27.243 31.088 1.00 38.97 167 GLY A C 1
ATOM 1268 O O . GLY A 1 167 ? -8.888 27.216 31.599 1.00 38.97 167 GLY A O 1
ATOM 1269 N N . LEU A 1 168 ? -7.414 28.219 30.247 1.00 33.25 168 LEU A N 1
ATOM 1270 C CA . LEU A 1 168 ? -8.380 29.148 29.666 1.00 33.25 168 LEU A CA 1
ATOM 1271 C C . LEU A 1 168 ? -8.736 28.702 28.249 1.00 33.25 168 LEU A C 1
ATOM 1273 O O . LEU A 1 168 ? -7.981 28.917 27.302 1.00 33.25 168 LEU A O 1
ATOM 1277 N N . CYS A 1 169 ? -9.937 28.144 28.101 1.00 37.69 169 CYS A N 1
ATOM 1278 C CA . CYS A 1 169 ? -10.590 27.968 26.812 1.00 37.69 169 CYS A CA 1
ATOM 1279 C C . CYS A 1 169 ? -11.007 29.342 26.262 1.00 37.69 169 CYS A C 1
ATOM 1281 O O . CYS A 1 169 ? -12.136 29.811 26.415 1.00 37.69 169 CYS A O 1
ATOM 1283 N N . VAL A 1 170 ? -10.078 30.038 25.611 1.00 36.19 170 VAL A N 1
ATOM 1284 C CA . VAL A 1 170 ? -10.441 31.217 24.826 1.00 36.19 170 VAL A CA 1
ATOM 1285 C C . VAL A 1 170 ? -11.045 30.716 23.519 1.00 36.19 170 VAL A C 1
ATOM 1287 O O . VAL A 1 170 ? -10.328 30.316 22.606 1.00 36.19 170 VAL A O 1
ATOM 1290 N N . ARG A 1 171 ? -12.377 30.771 23.399 1.00 33.94 171 ARG A N 1
ATOM 1291 C CA . ARG A 1 171 ? -13.027 30.784 22.081 1.00 33.94 171 ARG A CA 1
ATOM 1292 C C . ARG A 1 171 ? -12.607 32.069 21.375 1.00 33.94 171 ARG A C 1
ATOM 1294 O O . ARG A 1 171 ? -13.272 33.097 21.503 1.00 33.94 171 ARG A O 1
ATOM 1301 N N . SER A 1 172 ? -11.500 32.028 20.640 1.00 30.31 172 SER A N 1
ATOM 1302 C CA . SER A 1 172 ? -11.185 33.102 19.712 1.00 30.31 172 SER A CA 1
ATOM 1303 C C . SER A 1 172 ? -12.143 32.971 18.528 1.00 30.31 172 SER A C 1
ATOM 1305 O O . SER A 1 172 ? -12.163 31.991 17.782 1.00 30.31 172 SER A O 1
ATOM 1307 N N . ARG A 1 173 ? -13.017 33.968 18.369 1.00 37.94 173 ARG A N 1
ATOM 1308 C CA . ARG A 1 173 ? -13.595 34.229 17.053 1.00 37.94 173 ARG A CA 1
ATOM 1309 C C . ARG A 1 173 ? -12.400 34.535 16.143 1.00 37.94 173 ARG A C 1
ATOM 1311 O O . ARG A 1 173 ? -11.606 35.406 16.481 1.00 37.94 173 ARG A O 1
ATOM 1318 N N . SER A 1 174 ? -12.278 33.773 15.056 1.00 40.50 174 SER A N 1
ATOM 1319 C CA . SER A 1 174 ? -11.288 33.909 13.974 1.00 40.50 174 SER A CA 1
ATOM 1320 C C . SER A 1 174 ? -9.808 33.694 14.332 1.00 40.50 174 SER A C 1
ATOM 1322 O O . SER A 1 174 ? -9.017 34.633 14.286 1.00 40.50 174 SER A O 1
ATOM 1324 N N . GLY A 1 175 ? -9.401 32.448 14.591 1.00 34.94 175 GLY A N 1
ATOM 1325 C CA . GLY A 1 175 ? -7.978 32.104 14.702 1.00 34.94 175 GLY A CA 1
ATOM 1326 C C . GLY A 1 175 ? -7.690 30.607 14.603 1.00 34.94 175 GLY A C 1
ATOM 1327 O O . GLY A 1 175 ? -7.274 30.003 15.584 1.00 34.94 175 GLY A O 1
ATOM 1328 N N . THR A 1 176 ? -7.923 29.997 13.438 1.00 34.88 176 THR A N 1
ATOM 1329 C CA . THR A 1 176 ? -7.570 28.592 13.174 1.00 34.88 176 THR A CA 1
ATOM 1330 C C . THR A 1 176 ? -6.059 28.465 12.974 1.00 34.88 176 THR A C 1
ATOM 1332 O O . THR A 1 176 ? -5.541 28.707 11.882 1.00 34.88 176 THR A O 1
ATOM 1335 N N . THR A 1 177 ? -5.329 28.073 14.017 1.00 38.78 177 THR A N 1
ATOM 1336 C CA . THR A 1 177 ? -3.925 27.663 13.877 1.00 38.78 177 THR A CA 1
ATOM 1337 C C . THR A 1 177 ? -3.886 26.317 13.159 1.00 38.78 177 THR A C 1
ATOM 1339 O O . THR A 1 177 ? -4.171 25.279 13.746 1.00 38.78 177 THR A O 1
ATOM 1342 N N . THR A 1 178 ? -3.563 26.338 11.865 1.00 39.75 178 THR A N 1
ATOM 1343 C CA . THR A 1 178 ? -3.490 25.134 11.026 1.00 39.75 178 THR A CA 1
ATOM 1344 C C . THR A 1 178 ? -2.045 24.655 10.928 1.00 39.75 178 THR A C 1
ATOM 1346 O O . THR A 1 178 ? -1.163 25.418 10.525 1.00 39.75 178 THR A O 1
ATOM 1349 N N . VAL A 1 179 ? -1.782 23.394 11.280 1.00 40.06 179 VAL A N 1
ATOM 1350 C CA . VAL A 1 179 ? -0.458 22.780 11.101 1.00 40.06 179 VAL A CA 1
ATOM 1351 C C . VAL A 1 179 ? -0.281 22.375 9.641 1.00 40.06 179 VAL A C 1
ATOM 1353 O O . VAL A 1 179 ? -1.137 21.730 9.044 1.00 40.06 179 VAL A O 1
ATOM 1356 N N . ARG A 1 180 ? 0.851 22.781 9.060 1.00 35.22 180 ARG A N 1
ATOM 1357 C CA . ARG A 1 180 ? 1.215 22.522 7.665 1.00 35.22 180 ARG A CA 1
ATOM 1358 C C . ARG A 1 180 ? 2.067 21.260 7.611 1.00 35.22 180 ARG A C 1
ATOM 1360 O O . ARG A 1 180 ? 3.223 21.304 8.021 1.00 35.22 180 ARG A O 1
ATOM 1367 N N . ILE A 1 181 ? 1.525 20.162 7.096 1.00 31.77 181 ILE A N 1
ATOM 1368 C CA . ILE A 1 181 ? 2.320 18.968 6.787 1.00 31.77 181 ILE A CA 1
ATOM 1369 C C . ILE A 1 181 ? 2.507 18.929 5.275 1.00 31.77 181 ILE A C 1
ATOM 1371 O O . ILE A 1 181 ? 1.540 18.856 4.522 1.00 31.77 181 ILE A O 1
ATOM 1375 N N . ARG A 1 182 ? 3.762 19.046 4.838 1.00 27.92 182 ARG A N 1
ATOM 1376 C CA . ARG A 1 182 ? 4.171 18.830 3.452 1.00 27.92 182 ARG A CA 1
ATOM 1377 C C . ARG A 1 182 ? 4.873 17.478 3.425 1.00 27.92 182 ARG A C 1
ATOM 1379 O O . ARG A 1 182 ? 5.913 17.351 4.068 1.00 27.92 182 ARG A O 1
ATOM 1386 N N . LEU A 1 183 ? 4.263 16.496 2.768 1.00 34.28 183 LEU A N 1
ATOM 1387 C CA . LEU A 1 183 ? 4.947 15.266 2.373 1.00 34.28 183 LEU A CA 1
ATOM 1388 C C . LEU A 1 183 ? 5.728 15.520 1.079 1.00 34.28 183 LEU A C 1
ATOM 1390 O O . LEU A 1 183 ? 5.257 16.349 0.261 1.00 34.28 183 LEU A O 1
#

Foldseek 3Di:
DWDFAQLQWIWDWDDDDNDTDDIDIDGFLAGWDDKAQDPVANKIWTAHPVGDIDIDHPDPVPDDDPVVVVVGVVSRVVSNVVQQFFDDLVRLVPFAAQVVCQVPFDPDFQDWDFHRDPSFTFIWTGHPPVRGTHTPGTGGGQQPQFDDDPNDTDSHWDQDDDDDPPPDPPPDPDDRPTDDDDD

Organism: NCBI:txid2934178

pLDDT: mean 77.08, std 19.06, range [27.92, 94.81]

Secondary structure (DSSP, 8-state):
-EEE-TTSEEEEEEEETTEEEEEEEEE-SS-EEEEEE-TTSS-EEEEETTS-EEEE-S-GGGPPPHHHHHHHHHHHHHHHHHHHS---HHHHTTSPBHHHHTTSPPSSTT-EEEEEETTEEEEEEEETTTTEEEEEEE---TTTT-EEETTEEES---------TT------SS---------

InterPro domains:
  IPR015155 PLAA family ubiquitin binding domain [PF09070] (105-163)
  IPR036322 WD40-repeat-containing domain superfamily [SSF50978] (2-137)